Protein AF-A0A8T5MTH3-F1 (afdb_monomer_lite)

pLDDT: mean 77.94, std 9.86, range [44.72, 91.06]

Foldseek 3Di:
DDPPPDPDDPDDDPVRVVLVVVLVVVLLVLLLVLLVVLVVCLVVVQDDPVSSVVVSVVSLVVSLVVVVVVSVVVPSPDDCDPVSSVVSSVSD

Sequence (92 aa):
MSKADFPKIPEKTEEEREKEHIDGIKKTIVSGIFGIIAGITSFYLAGEAQARAGFGFTVLVFAILVQKYIYPSINVTGELKAKDWLYIGFMT

Secondary structure (DSSP, 8-state):
-------------HHHHHHHHHHHHHHHHHHHHHHHHHHHHHHHH--SHHHHHHHHHHHHHHHHHHHHHHGGGGT-SS---HHHHHHHHHH-

Radius of gyration: 18.82 Å; chains: 1; bounding box: 36×46×48 Å

Structure (mmCIF, N/CA/C/O backbone):
data_AF-A0A8T5MTH3-F1
#
_entry.id   AF-A0A8T5MTH3-F1
#
loop_
_atom_site.group_PDB
_atom_site.id
_atom_site.type_symbol
_atom_site.label_atom_id
_atom_site.label_alt_id
_atom_site.label_comp_id
_atom_site.label_asym_id
_atom_site.label_entity_id
_atom_site.label_seq_id
_atom_site.pdbx_PDB_ins_code
_atom_site.Cartn_x
_atom_site.Cartn_y
_atom_site.Cartn_z
_atom_site.occupancy
_atom_site.B_iso_or_equiv
_atom_site.auth_seq_id
_atom_site.auth_comp_id
_atom_site.auth_asym_id
_atom_site.auth_atom_id
_atom_site.pdbx_PDB_model_num
ATOM 1 N N . MET A 1 1 ? -17.805 37.578 28.091 1.00 44.72 1 MET A N 1
ATOM 2 C CA . MET A 1 1 ? -16.864 36.868 27.196 1.00 44.72 1 MET A CA 1
ATOM 3 C C . MET A 1 1 ? -17.227 35.394 27.222 1.00 44.72 1 MET A C 1
ATOM 5 O O . MET A 1 1 ? -17.097 34.767 28.265 1.00 44.72 1 MET A O 1
ATOM 9 N N . SER A 1 2 ? -17.813 34.906 26.126 1.00 55.00 2 SER A N 1
ATOM 10 C CA . SER A 1 2 ? -18.279 33.522 25.983 1.00 55.00 2 SER A CA 1
ATOM 11 C C . SER A 1 2 ? -17.076 32.5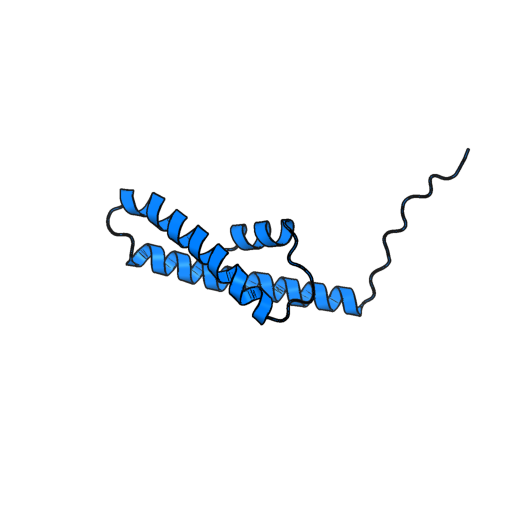86 25.880 1.00 55.00 2 SER A C 1
ATOM 13 O O . SER A 1 2 ? -16.135 32.892 25.145 1.00 55.00 2 SER A O 1
ATOM 15 N N . LYS A 1 3 ? -17.078 31.486 26.638 1.00 57.19 3 LYS A N 1
ATOM 16 C CA . LYS A 1 3 ? -16.061 30.437 26.514 1.00 57.19 3 LYS A CA 1
ATOM 17 C C . LYS A 1 3 ? -16.163 29.875 25.097 1.00 57.19 3 LYS A C 1
ATOM 19 O O . LYS A 1 3 ? -17.241 29.472 24.677 1.00 57.19 3 LYS A O 1
ATOM 24 N N . ALA A 1 4 ? -15.063 29.906 24.352 1.00 65.44 4 ALA A N 1
ATOM 25 C CA . ALA A 1 4 ? -14.978 29.196 23.088 1.00 65.44 4 ALA A CA 1
ATOM 26 C C . ALA A 1 4 ? -15.124 27.700 23.393 1.00 65.44 4 ALA A C 1
ATOM 28 O O . ALA A 1 4 ? -14.215 27.087 23.953 1.00 65.44 4 ALA A O 1
ATOM 29 N N . ASP A 1 5 ? -16.294 27.144 23.086 1.00 66.12 5 ASP A N 1
ATOM 30 C CA . ASP A 1 5 ? -16.534 25.707 23.087 1.00 66.12 5 ASP A CA 1
ATOM 31 C C . ASP A 1 5 ? -15.727 25.106 21.936 1.00 66.12 5 ASP A C 1
ATOM 33 O O . ASP A 1 5 ? -16.185 24.994 20.798 1.00 66.12 5 ASP A O 1
ATOM 37 N N . PHE A 1 6 ? -14.469 24.773 22.223 1.00 67.69 6 PHE A N 1
ATOM 38 C CA . PHE A 1 6 ? -13.675 23.941 21.335 1.00 67.69 6 PHE A CA 1
ATOM 39 C C . PHE A 1 6 ? -14.429 22.622 21.117 1.00 67.69 6 PHE A C 1
ATOM 41 O O . PHE A 1 6 ? -14.919 22.041 22.093 1.00 67.69 6 PHE A O 1
ATOM 48 N N . PRO A 1 7 ? -14.536 22.131 19.869 1.00 66.25 7 PRO A N 1
ATOM 49 C CA . PRO A 1 7 ? -15.187 20.860 19.601 1.00 66.25 7 PRO A CA 1
ATOM 50 C C . PRO A 1 7 ? -14.486 19.774 20.419 1.00 66.25 7 PRO A C 1
ATOM 52 O O . PRO A 1 7 ? -13.296 19.513 20.232 1.00 66.25 7 PRO A O 1
ATOM 55 N N . LYS A 1 8 ? -15.214 19.168 21.365 1.00 65.00 8 LYS A N 1
ATOM 56 C CA . LYS A 1 8 ? -14.723 18.028 22.140 1.00 65.00 8 LYS A CA 1
ATOM 57 C C . LYS A 1 8 ? -14.472 16.894 21.155 1.00 65.00 8 LYS A C 1
ATOM 59 O O . LYS A 1 8 ? -15.416 16.336 20.601 1.00 65.00 8 LYS A O 1
ATOM 64 N N . ILE A 1 9 ? -13.199 16.604 20.898 1.00 67.12 9 ILE A N 1
ATOM 65 C CA . ILE A 1 9 ? -12.801 15.449 20.099 1.00 67.12 9 ILE A CA 1
ATOM 66 C C . ILE A 1 9 ? -13.352 14.228 20.846 1.00 67.12 9 ILE A C 1
ATOM 68 O O . ILE A 1 9 ? -13.058 14.104 22.037 1.00 67.12 9 ILE A O 1
ATOM 72 N N . PRO A 1 10 ? -14.189 13.384 20.217 1.00 67.56 10 PRO A N 1
ATOM 73 C CA . PRO A 1 10 ? -14.750 12.223 20.891 1.00 67.56 10 PRO A CA 1
ATOM 74 C C . PRO A 1 10 ? -13.604 11.378 21.448 1.00 67.56 10 PRO A C 1
ATOM 76 O O . PRO A 1 10 ? -12.660 11.037 20.730 1.00 67.56 10 PRO A O 1
ATOM 79 N N . GLU A 1 11 ? -13.652 11.116 22.751 1.00 72.56 11 GLU A N 1
ATOM 80 C CA . GLU A 1 11 ? -12.639 10.329 23.436 1.00 72.56 11 GLU A CA 1
ATOM 81 C C . GLU A 1 11 ? -12.760 8.880 22.962 1.00 72.56 11 GLU A C 1
ATOM 83 O O . GLU A 1 11 ? -13.730 8.193 23.274 1.00 72.56 11 GLU A O 1
ATOM 88 N N . LYS A 1 12 ? -11.800 8.438 22.144 1.00 73.19 12 LYS A N 1
ATOM 89 C CA . LYS A 1 12 ? -11.767 7.063 21.642 1.00 73.19 12 LYS A CA 1
ATOM 90 C C . LYS A 1 12 ? -11.582 6.083 22.784 1.00 73.19 12 LYS A C 1
ATOM 92 O O . LYS A 1 12 ? -10.657 6.246 23.596 1.00 73.19 12 LYS A O 1
ATOM 97 N N . THR A 1 13 ? -12.400 5.039 22.760 1.00 83.38 13 THR A N 1
ATOM 98 C CA . THR A 1 13 ? -12.291 3.894 23.667 1.00 83.38 13 THR A CA 1
ATOM 99 C C . THR A 1 13 ? -10.975 3.146 23.448 1.00 83.38 13 THR A C 1
ATOM 101 O O . THR A 1 13 ? -10.358 3.232 22.384 1.00 83.38 13 THR A O 1
ATOM 104 N N . GLU A 1 14 ? -10.507 2.432 24.469 1.00 81.69 14 GLU A N 1
ATOM 105 C CA . GLU A 1 14 ? -9.261 1.655 24.402 1.00 81.69 14 GLU A CA 1
ATOM 106 C C . GLU A 1 14 ? -9.313 0.595 23.287 1.00 81.69 14 GLU A C 1
ATOM 108 O O . GLU A 1 14 ? -8.378 0.485 22.495 1.00 81.69 14 GLU A O 1
ATOM 113 N N . GLU A 1 15 ? -10.467 -0.060 23.122 1.00 81.94 15 GLU A N 1
ATOM 114 C CA . GLU A 1 15 ? -10.720 -1.029 22.049 1.00 81.94 15 GLU A CA 1
ATOM 115 C C . GLU A 1 15 ? -10.612 -0.422 20.638 1.00 81.94 15 GLU A C 1
ATOM 117 O O . GLU A 1 15 ? -10.119 -1.069 19.714 1.00 81.94 15 GLU A O 1
ATOM 122 N N . GLU A 1 16 ? -11.064 0.820 20.434 1.00 81.81 16 GLU A N 1
ATOM 123 C CA . GLU A 1 16 ? -10.936 1.499 19.137 1.00 81.81 16 GLU A CA 1
ATOM 124 C C . GLU A 1 16 ? -9.476 1.821 18.810 1.00 81.81 16 GLU A C 1
ATOM 126 O O . GLU A 1 16 ? -9.061 1.691 17.658 1.00 81.81 16 GLU A O 1
ATOM 131 N N . ARG A 1 17 ? -8.678 2.205 19.814 1.00 80.25 17 ARG A N 1
ATOM 132 C CA . ARG A 1 17 ? -7.244 2.480 19.626 1.00 80.25 17 ARG A CA 1
ATOM 133 C C . ARG A 1 17 ? -6.479 1.211 19.269 1.00 80.25 17 ARG A C 1
ATOM 135 O O . ARG A 1 17 ? -5.607 1.250 18.403 1.00 80.25 17 ARG A O 1
ATOM 142 N N . GLU A 1 18 ? -6.814 0.094 19.911 1.00 83.38 18 GLU A N 1
ATOM 143 C CA . GLU A 1 18 ? -6.195 -1.201 19.635 1.00 83.38 18 GLU A CA 1
ATOM 144 C C . GLU A 1 18 ? -6.504 -1.675 18.206 1.00 83.38 18 GLU A C 1
ATOM 146 O O . GLU A 1 18 ? -5.593 -2.042 17.460 1.00 83.38 18 GLU A O 1
ATOM 151 N N . LYS A 1 19 ? -7.767 -1.565 17.771 1.00 83.25 19 LYS A N 1
ATOM 152 C CA . LYS A 1 19 ? -8.176 -1.890 16.394 1.00 83.25 19 LYS A CA 1
ATOM 153 C C . LYS A 1 19 ? -7.453 -1.033 15.359 1.00 83.25 19 LYS A C 1
ATOM 155 O O . LYS A 1 19 ? -6.954 -1.569 14.372 1.00 83.25 19 LYS A O 1
ATOM 160 N N . GLU A 1 20 ? -7.335 0.274 15.593 1.00 82.19 20 GLU A N 1
ATOM 161 C CA . GLU A 1 20 ? -6.601 1.171 14.693 1.00 82.19 20 GLU A CA 1
ATOM 162 C C . GLU A 1 20 ? -5.110 0.835 14.609 1.00 82.19 20 GLU A C 1
ATOM 164 O O . GLU A 1 20 ? -4.524 0.913 13.528 1.00 82.19 20 GLU A O 1
ATOM 169 N N . HIS A 1 21 ? -4.498 0.432 15.725 1.00 84.44 21 HIS A N 1
ATOM 170 C CA . HIS A 1 21 ? -3.101 0.013 15.745 1.00 84.44 21 HIS A CA 1
ATOM 171 C C . HIS A 1 21 ? -2.888 -1.264 14.923 1.00 84.44 21 HIS A C 1
ATOM 173 O O . HIS A 1 21 ? -2.001 -1.318 14.068 1.00 84.44 21 HIS A O 1
ATOM 179 N N . ILE A 1 22 ? -3.748 -2.267 15.122 1.00 86.31 22 ILE A N 1
ATOM 180 C CA . ILE A 1 22 ? -3.723 -3.527 14.370 1.00 86.31 22 ILE A CA 1
ATOM 181 C C . ILE A 1 22 ? -3.951 -3.271 12.874 1.00 86.31 22 ILE A C 1
ATOM 183 O O . ILE A 1 22 ? -3.235 -3.821 12.034 1.00 86.31 22 ILE A O 1
ATOM 187 N N . ASP A 1 23 ? -4.913 -2.417 12.524 1.00 85.69 23 ASP A N 1
ATOM 188 C CA . ASP A 1 23 ? -5.189 -2.055 11.133 1.00 85.69 23 ASP A CA 1
ATOM 189 C C . ASP A 1 23 ? -4.019 -1.294 10.495 1.00 85.69 23 ASP A C 1
ATOM 191 O O . ASP A 1 23 ? -3.710 -1.522 9.324 1.00 85.69 23 ASP A O 1
ATOM 195 N N . GLY A 1 24 ? -3.317 -0.450 11.256 1.00 82.44 24 GLY A N 1
ATOM 196 C CA . GLY A 1 24 ? -2.073 0.188 10.823 1.00 82.44 24 GLY A CA 1
ATOM 197 C C . GLY A 1 24 ? -0.991 -0.834 10.470 1.00 82.44 24 GLY A C 1
ATOM 198 O O . GLY A 1 24 ? -0.452 -0.798 9.365 1.00 82.44 24 GLY A O 1
ATOM 199 N N . ILE A 1 25 ? -0.737 -1.800 11.358 1.00 87.31 25 ILE A N 1
ATOM 200 C CA . ILE A 1 25 ? 0.248 -2.871 11.132 1.00 87.31 25 ILE A CA 1
ATOM 201 C C . ILE A 1 25 ? -0.108 -3.687 9.884 1.00 87.31 25 ILE A C 1
ATOM 203 O O . ILE A 1 25 ? 0.746 -3.919 9.026 1.00 87.31 25 ILE A O 1
ATOM 207 N N . LYS A 1 26 ? -1.376 -4.091 9.742 1.00 84.88 26 LYS A N 1
ATOM 208 C CA . LYS A 1 26 ? -1.849 -4.830 8.561 1.00 84.88 26 LYS A CA 1
ATOM 209 C C . LYS A 1 26 ? -1.630 -4.032 7.278 1.00 84.88 26 LYS A C 1
ATOM 211 O O . LYS A 1 26 ? -1.149 -4.595 6.296 1.00 84.88 26 LYS A O 1
ATOM 216 N N . LYS A 1 27 ? -1.947 -2.730 7.282 1.00 83.06 27 LYS A N 1
ATOM 217 C CA . LYS A 1 27 ? -1.728 -1.843 6.129 1.00 83.06 27 LYS A CA 1
ATOM 218 C C . LYS A 1 27 ? -0.266 -1.840 5.709 1.00 83.06 27 LYS A C 1
ATOM 220 O O . LYS A 1 27 ? -0.009 -2.081 4.535 1.00 83.06 27 LYS A O 1
ATOM 225 N N . THR A 1 28 ? 0.653 -1.655 6.655 1.00 88.00 28 THR A N 1
ATOM 226 C CA . THR A 1 28 ? 2.103 -1.637 6.419 1.00 88.00 28 THR A CA 1
ATOM 227 C C . THR A 1 28 ? 2.646 -2.962 5.890 1.00 88.00 28 THR A C 1
ATOM 229 O O . THR A 1 28 ? 3.440 -2.965 4.954 1.00 88.00 28 THR A O 1
ATOM 232 N N . ILE A 1 29 ? 2.238 -4.093 6.476 1.00 88.25 29 ILE A N 1
ATOM 233 C CA . ILE A 1 29 ? 2.713 -5.415 6.042 1.00 88.25 29 ILE A CA 1
ATOM 234 C C . ILE A 1 29 ? 2.257 -5.691 4.608 1.00 88.25 29 ILE A C 1
ATOM 236 O O . ILE A 1 29 ? 3.052 -6.122 3.775 1.00 88.25 29 ILE A O 1
ATOM 240 N N . VAL A 1 30 ? 0.986 -5.421 4.309 1.00 86.31 30 VAL A N 1
ATOM 241 C CA . VAL A 1 30 ? 0.409 -5.679 2.986 1.00 86.31 30 VAL A CA 1
ATOM 242 C C . VAL A 1 30 ? 1.053 -4.780 1.936 1.00 86.31 30 VAL A C 1
ATOM 244 O O . VAL A 1 30 ? 1.518 -5.296 0.922 1.00 86.31 30 VAL A O 1
ATOM 247 N N . SER A 1 31 ? 1.154 -3.471 2.184 1.00 87.06 31 SER A N 1
ATOM 248 C CA . SER A 1 31 ? 1.777 -2.548 1.230 1.00 87.06 31 SER A CA 1
ATOM 249 C C . SER A 1 31 ? 3.251 -2.879 1.003 1.00 87.06 31 SER A C 1
ATOM 251 O O . SER A 1 31 ? 3.683 -2.957 -0.143 1.00 87.06 31 SER A O 1
ATOM 253 N N . GLY A 1 32 ? 3.999 -3.194 2.065 1.00 88.00 32 GLY A N 1
ATOM 254 C CA . GLY A 1 32 ? 5.406 -3.582 1.964 1.00 88.00 32 GLY A CA 1
ATOM 255 C C . GLY A 1 32 ? 5.626 -4.865 1.154 1.00 88.00 32 GLY A C 1
ATOM 256 O O . GLY A 1 32 ? 6.524 -4.913 0.315 1.00 88.00 32 GLY A O 1
ATOM 257 N N . ILE A 1 33 ? 4.786 -5.893 1.336 1.00 90.06 33 ILE A N 1
ATOM 258 C CA . ILE A 1 33 ? 4.848 -7.121 0.520 1.00 90.06 33 ILE A CA 1
ATOM 259 C C . ILE A 1 33 ? 4.609 -6.791 -0.956 1.00 90.06 33 ILE A C 1
ATOM 261 O O . ILE A 1 33 ? 5.350 -7.258 -1.821 1.00 90.06 33 ILE A O 1
ATOM 265 N N . PHE A 1 34 ? 3.604 -5.966 -1.251 1.00 88.44 34 PHE A N 1
ATOM 266 C CA . PHE A 1 34 ? 3.317 -5.551 -2.620 1.00 88.44 34 PHE A CA 1
ATOM 267 C C . PHE A 1 34 ? 4.430 -4.705 -3.233 1.00 88.44 34 PHE A C 1
ATOM 269 O O . PHE A 1 34 ? 4.728 -4.906 -4.407 1.00 88.44 34 PHE A O 1
ATOM 276 N N . GLY A 1 35 ? 5.073 -3.826 -2.464 1.00 87.81 35 GLY A N 1
ATOM 277 C CA . GLY A 1 35 ? 6.215 -3.039 -2.929 1.00 87.81 35 GLY A CA 1
ATOM 278 C C . GLY A 1 35 ? 7.422 -3.911 -3.265 1.00 87.81 35 GLY A C 1
ATOM 279 O O . GLY A 1 35 ? 8.027 -3.769 -4.327 1.00 87.81 35 GLY A O 1
ATOM 280 N N . ILE A 1 36 ? 7.716 -4.915 -2.430 1.00 91.06 36 ILE A N 1
ATOM 281 C CA . ILE A 1 36 ? 8.763 -5.909 -2.714 1.00 91.06 36 ILE A CA 1
ATOM 282 C C . ILE A 1 36 ? 8.434 -6.682 -3.997 1.00 91.06 36 ILE A C 1
ATOM 284 O O . ILE A 1 36 ? 9.287 -6.811 -4.877 1.00 91.06 36 ILE A O 1
ATOM 288 N N . ILE A 1 37 ? 7.195 -7.166 -4.138 1.00 90.44 37 ILE A N 1
ATOM 289 C CA . ILE A 1 37 ? 6.750 -7.876 -5.345 1.00 90.44 37 ILE A CA 1
ATOM 290 C C . ILE A 1 37 ? 6.847 -6.963 -6.570 1.00 90.44 37 ILE A C 1
ATOM 292 O O . ILE A 1 37 ? 7.348 -7.401 -7.603 1.00 90.44 37 ILE A O 1
ATOM 296 N N . ALA A 1 38 ? 6.418 -5.705 -6.468 1.00 86.88 38 ALA A N 1
ATOM 297 C CA . ALA A 1 38 ? 6.489 -4.721 -7.542 1.00 86.88 38 ALA A CA 1
ATOM 298 C C . ALA A 1 38 ? 7.940 -4.445 -7.958 1.00 86.88 38 ALA A C 1
ATOM 300 O O . ALA A 1 38 ? 8.247 -4.458 -9.149 1.00 86.88 38 ALA A O 1
ATOM 301 N N . GLY A 1 39 ? 8.848 -4.280 -6.993 1.00 84.06 39 GLY A N 1
ATOM 302 C CA . GLY A 1 39 ? 10.277 -4.089 -7.237 1.00 84.06 39 GLY A CA 1
ATOM 303 C C . GLY A 1 39 ? 10.921 -5.288 -7.933 1.00 84.06 39 GLY A C 1
ATOM 304 O O . GLY A 1 39 ? 11.602 -5.117 -8.944 1.00 84.06 39 GLY A O 1
ATOM 305 N N . ILE A 1 40 ? 10.650 -6.507 -7.454 1.00 87.50 40 ILE A N 1
ATOM 306 C CA . ILE A 1 40 ? 11.131 -7.754 -8.072 1.00 87.50 40 ILE A CA 1
ATOM 307 C C . ILE A 1 40 ? 10.573 -7.892 -9.492 1.00 87.50 40 ILE A C 1
ATOM 309 O O . ILE A 1 40 ? 11.322 -8.110 -10.442 1.00 87.50 40 ILE A O 1
ATOM 313 N N . THR A 1 41 ? 9.261 -7.723 -9.649 1.00 84.31 41 THR A N 1
ATOM 314 C CA . THR A 1 41 ? 8.559 -7.817 -10.937 1.00 84.31 41 THR A CA 1
ATOM 315 C C . THR A 1 41 ? 9.142 -6.817 -11.929 1.00 84.31 41 THR A C 1
ATOM 317 O O . THR A 1 41 ? 9.510 -7.192 -13.038 1.00 84.31 41 THR A O 1
ATOM 320 N N . SER A 1 42 ? 9.315 -5.563 -11.512 1.00 82.94 42 SER A N 1
ATOM 321 C CA . SER A 1 42 ? 9.952 -4.526 -12.319 1.00 82.94 42 SER A CA 1
ATOM 322 C C . SER A 1 42 ? 11.374 -4.923 -12.718 1.00 82.94 42 SER A C 1
ATOM 324 O O . SER A 1 42 ? 11.712 -4.847 -13.892 1.00 82.94 42 SER A O 1
ATOM 326 N N . PHE A 1 43 ? 12.192 -5.429 -11.792 1.00 83.31 43 PHE A N 1
ATOM 327 C CA . PHE A 1 43 ? 13.574 -5.816 -12.083 1.00 83.31 43 PHE A CA 1
ATOM 328 C C . PHE A 1 43 ? 13.689 -6.925 -13.141 1.00 83.31 43 PHE A C 1
ATOM 330 O O . PHE A 1 43 ? 14.551 -6.845 -14.017 1.00 83.31 43 PHE A 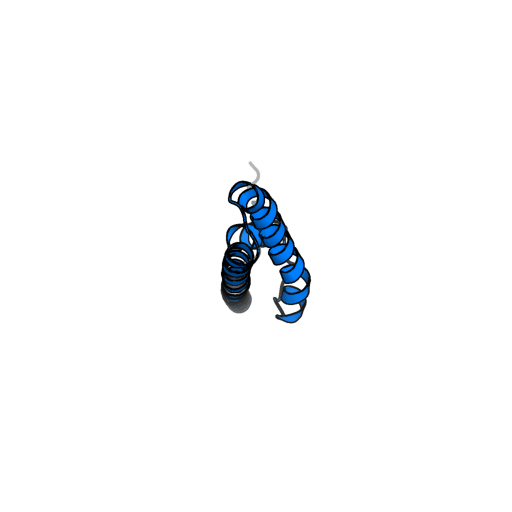O 1
ATOM 337 N N . TYR A 1 44 ? 12.824 -7.941 -13.074 1.00 82.06 44 TYR A N 1
ATOM 338 C CA . TYR A 1 44 ? 12.867 -9.081 -13.995 1.00 82.06 44 TYR A CA 1
ATOM 339 C C . TYR A 1 44 ? 12.168 -8.822 -15.334 1.00 82.06 44 TYR A C 1
ATOM 341 O O . TYR A 1 44 ? 12.612 -9.345 -16.354 1.00 82.06 44 TYR A O 1
ATOM 349 N N . LEU A 1 45 ? 11.085 -8.038 -15.356 1.00 76.00 45 LEU A N 1
ATOM 350 C CA . LEU A 1 45 ? 10.317 -7.767 -16.580 1.00 76.00 45 LEU A CA 1
ATOM 351 C C . LEU A 1 45 ? 10.814 -6.541 -17.346 1.00 76.00 45 LEU A C 1
ATOM 353 O O . LEU A 1 45 ? 10.631 -6.460 -18.561 1.00 76.00 45 LEU A O 1
ATOM 357 N N . ALA A 1 46 ? 11.448 -5.583 -16.671 1.00 68.75 46 ALA A N 1
ATOM 358 C CA . ALA A 1 46 ? 11.965 -4.403 -17.333 1.00 68.75 46 ALA A CA 1
ATOM 359 C C . ALA A 1 46 ? 13.366 -4.671 -17.901 1.00 68.75 46 ALA A C 1
ATOM 361 O O . ALA A 1 46 ? 14.365 -4.691 -17.178 1.00 68.75 46 ALA A O 1
ATOM 362 N N . GLY A 1 47 ? 13.418 -4.861 -19.221 1.00 69.38 47 GLY A N 1
ATOM 363 C CA . GLY A 1 47 ? 14.643 -5.004 -20.011 1.00 69.38 47 GLY A CA 1
ATOM 364 C C . GLY A 1 47 ? 15.544 -3.761 -19.967 1.00 69.38 47 GLY A C 1
ATOM 365 O O . GLY A 1 47 ? 16.180 -3.482 -18.952 1.00 69.38 47 GLY A O 1
ATOM 366 N N . GLU A 1 48 ? 15.653 -3.020 -21.075 1.00 65.31 48 GLU A N 1
ATOM 367 C CA . GLU A 1 48 ? 16.559 -1.865 -21.166 1.00 65.31 48 GLU A CA 1
ATOM 368 C C . GLU A 1 48 ? 16.270 -0.756 -20.135 1.00 65.31 48 GLU A C 1
ATOM 370 O O . GLU A 1 48 ? 15.128 -0.502 -19.739 1.00 65.31 48 GLU A O 1
ATOM 375 N N . ALA A 1 49 ? 17.327 -0.041 -19.734 1.00 60.56 49 ALA A N 1
ATOM 376 C CA . ALA A 1 49 ? 17.300 0.970 -18.675 1.00 60.56 49 ALA A CA 1
ATOM 377 C C . ALA A 1 49 ? 16.315 2.131 -18.916 1.00 60.56 49 ALA A C 1
ATOM 379 O O . ALA A 1 49 ? 15.784 2.688 -17.959 1.00 60.56 49 ALA A O 1
ATOM 380 N N . GLN A 1 50 ? 16.021 2.470 -20.174 1.00 58.25 50 GLN A N 1
ATOM 381 C CA . GLN A 1 50 ? 15.057 3.522 -20.511 1.00 58.25 50 GLN A CA 1
ATOM 382 C C . GLN A 1 50 ? 13.601 3.040 -20.397 1.00 58.25 50 GLN A C 1
ATOM 384 O O . GLN A 1 50 ? 12.734 3.792 -19.952 1.00 58.25 50 GLN A O 1
ATOM 389 N N . ALA A 1 51 ? 13.335 1.767 -20.711 1.00 62.81 51 ALA A N 1
ATOM 390 C CA . ALA A 1 51 ? 12.032 1.146 -20.477 1.00 62.81 51 ALA A CA 1
ATOM 391 C C . ALA A 1 51 ? 11.773 0.934 -18.974 1.00 62.81 51 ALA A C 1
ATOM 393 O O . ALA A 1 51 ? 10.633 1.051 -18.532 1.00 62.81 51 ALA A O 1
ATOM 394 N N . ARG A 1 52 ? 12.825 0.711 -18.169 1.00 63.72 52 ARG A N 1
ATOM 395 C CA . ARG A 1 52 ? 12.742 0.534 -16.704 1.00 63.72 52 ARG A CA 1
ATOM 396 C C . ARG A 1 52 ? 12.061 1.677 -15.963 1.00 63.72 52 ARG A C 1
ATOM 398 O O . ARG A 1 52 ? 11.284 1.401 -15.055 1.00 63.72 52 ARG A O 1
ATOM 405 N N . ALA A 1 53 ? 12.309 2.930 -16.342 1.00 66.44 53 ALA A N 1
ATOM 406 C CA . ALA A 1 53 ? 11.729 4.071 -15.632 1.00 66.44 53 ALA A CA 1
ATOM 407 C C . ALA A 1 53 ? 10.200 4.154 -15.815 1.00 66.44 53 ALA A C 1
ATOM 409 O O . ALA A 1 53 ? 9.464 4.270 -14.836 1.00 66.44 53 ALA A O 1
ATOM 410 N N . GLY A 1 54 ? 9.709 4.031 -17.053 1.00 76.44 54 GLY A N 1
ATOM 411 C CA . GLY A 1 54 ? 8.268 4.055 -17.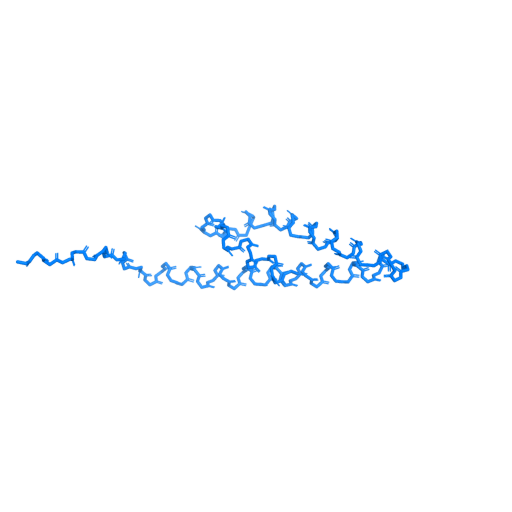337 1.00 76.44 54 GLY A CA 1
ATOM 412 C C . GLY A 1 54 ? 7.554 2.766 -16.922 1.00 76.44 54 GLY A C 1
ATOM 413 O O . GLY A 1 54 ? 6.447 2.800 -16.378 1.00 76.44 54 GLY A O 1
ATOM 414 N N . PHE A 1 55 ? 8.203 1.618 -17.124 1.00 79.94 55 PHE A N 1
ATOM 415 C CA . PHE A 1 55 ? 7.641 0.317 -16.774 1.00 79.94 55 PHE A CA 1
ATOM 416 C C . PHE A 1 55 ? 7.568 0.121 -15.257 1.00 79.94 55 PHE A C 1
ATOM 418 O O . PHE A 1 55 ? 6.539 -0.316 -14.755 1.00 79.94 55 PHE A O 1
ATOM 425 N N . GLY A 1 56 ? 8.597 0.530 -14.509 1.00 80.44 56 GLY A N 1
ATOM 426 C CA . GLY A 1 56 ? 8.597 0.457 -13.048 1.00 80.44 56 GLY A CA 1
ATOM 427 C C . GLY A 1 56 ? 7.489 1.297 -12.417 1.00 80.44 56 GLY A C 1
ATOM 428 O O . GLY A 1 56 ? 6.775 0.803 -11.548 1.00 80.44 56 GLY A O 1
ATOM 429 N N . PHE A 1 57 ? 7.266 2.521 -12.910 1.00 84.06 57 PHE A N 1
ATOM 430 C CA . PHE A 1 57 ? 6.137 3.344 -12.466 1.00 84.06 57 PHE A CA 1
ATOM 431 C C . PHE A 1 57 ? 4.783 2.687 -12.778 1.00 84.06 57 PHE A C 1
ATOM 433 O O . PHE A 1 57 ? 3.876 2.701 -11.949 1.00 84.06 57 PHE A O 1
ATOM 440 N N . THR A 1 58 ? 4.655 2.049 -13.944 1.00 85.75 58 THR A N 1
ATOM 441 C CA . THR A 1 58 ? 3.435 1.316 -14.316 1.00 85.75 58 THR A CA 1
ATOM 442 C C . THR A 1 58 ? 3.184 0.130 -13.382 1.00 85.75 58 THR A C 1
ATOM 444 O O . THR A 1 58 ? 2.065 -0.045 -12.905 1.00 85.75 58 THR A O 1
ATOM 447 N N . VAL A 1 59 ? 4.222 -0.655 -13.074 1.00 85.88 59 VAL A N 1
ATOM 448 C CA . VAL A 1 59 ? 4.145 -1.790 -12.139 1.00 85.88 59 VAL A CA 1
ATOM 449 C C . VAL A 1 59 ? 3.794 -1.317 -10.728 1.00 85.88 59 VAL A C 1
ATOM 451 O O . VAL A 1 59 ? 2.962 -1.940 -10.073 1.00 85.88 59 VAL A O 1
ATOM 454 N N . LEU A 1 60 ? 4.360 -0.193 -10.286 1.00 86.81 60 LEU A N 1
ATOM 455 C CA . LEU A 1 60 ? 4.053 0.422 -8.996 1.00 86.81 60 LEU A CA 1
ATOM 456 C C . LEU A 1 60 ? 2.577 0.835 -8.902 1.00 86.81 60 LEU A C 1
ATOM 458 O O . LEU A 1 60 ? 1.867 0.412 -7.990 1.00 86.81 60 LEU A O 1
ATOM 462 N N . VAL A 1 61 ? 2.086 1.614 -9.873 1.00 88.50 61 VAL A N 1
ATOM 463 C CA . VAL A 1 61 ? 0.676 2.035 -9.920 1.00 88.50 61 VAL A CA 1
ATOM 464 C C . VAL A 1 61 ? -0.243 0.816 -9.985 1.00 88.50 61 VAL A C 1
ATOM 466 O O . VAL A 1 61 ? -1.250 0.763 -9.281 1.00 88.50 61 VAL A O 1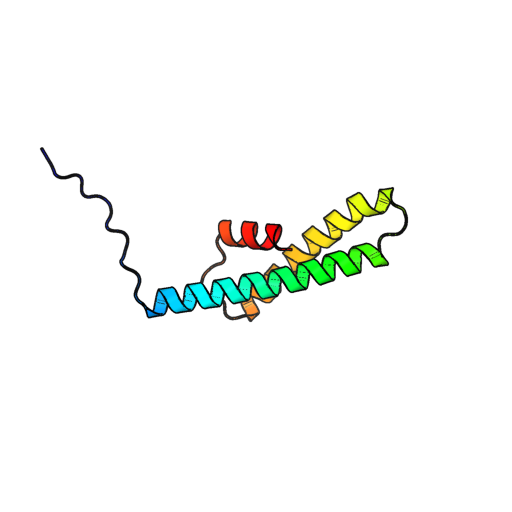
ATOM 469 N N . PHE A 1 62 ? 0.117 -0.194 -10.777 1.00 87.88 62 PHE A N 1
ATOM 470 C CA . PHE A 1 62 ? -0.645 -1.433 -10.867 1.00 87.88 62 PHE A CA 1
ATOM 471 C C . PHE A 1 62 ? -0.696 -2.177 -9.525 1.00 87.88 62 PHE A C 1
ATOM 473 O O . PHE A 1 62 ? -1.775 -2.593 -9.104 1.00 87.88 62 PHE A O 1
ATOM 480 N N . ALA A 1 63 ? 0.425 -2.287 -8.809 1.00 86.81 63 ALA A N 1
ATOM 481 C CA . ALA A 1 63 ? 0.478 -2.908 -7.488 1.00 86.81 63 ALA A CA 1
ATOM 482 C C . ALA A 1 63 ? -0.419 -2.180 -6.472 1.00 86.81 63 ALA A C 1
ATOM 484 O O . ALA A 1 63 ? -1.151 -2.832 -5.727 1.00 86.81 63 ALA A O 1
ATOM 485 N N . ILE A 1 64 ? -0.442 -0.842 -6.488 1.00 86.44 64 ILE A N 1
ATOM 486 C CA . ILE A 1 64 ? -1.337 -0.031 -5.642 1.00 86.44 64 ILE A CA 1
ATOM 487 C C . ILE A 1 64 ? -2.814 -0.282 -5.999 1.00 86.44 64 ILE A C 1
ATOM 489 O O . ILE A 1 64 ? -3.666 -0.393 -5.115 1.00 86.44 64 ILE A O 1
ATOM 493 N N . LEU A 1 65 ? -3.142 -0.416 -7.289 1.00 86.62 65 LEU A N 1
ATOM 494 C CA . LEU A 1 65 ? -4.507 -0.717 -7.732 1.00 86.62 65 LEU A CA 1
ATOM 495 C C . LEU A 1 65 ? -4.955 -2.127 -7.332 1.00 86.62 65 LEU A C 1
ATOM 497 O O . LEU A 1 65 ? -6.104 -2.303 -6.932 1.00 86.62 65 LEU A O 1
ATOM 501 N N . VAL A 1 66 ? -4.068 -3.122 -7.392 1.00 86.19 66 VAL A N 1
ATOM 502 C CA . VAL A 1 66 ? -4.364 -4.492 -6.940 1.00 86.19 66 VAL A CA 1
ATOM 503 C C . VAL A 1 66 ? -4.664 -4.517 -5.442 1.00 86.19 66 VAL A C 1
ATOM 505 O O . VAL A 1 66 ? -5.628 -5.155 -5.015 1.00 86.19 66 VAL A O 1
ATOM 508 N N . GLN A 1 67 ? -3.918 -3.752 -4.642 1.00 80.19 67 GLN A N 1
ATOM 509 C CA . GLN A 1 67 ? -4.165 -3.638 -3.205 1.00 80.19 67 GLN A CA 1
ATOM 510 C C . GLN A 1 67 ? -5.579 -3.133 -2.874 1.00 80.19 67 GLN A C 1
ATOM 512 O O . GLN A 1 67 ? -6.142 -3.523 -1.850 1.00 80.19 67 GLN A O 1
ATOM 517 N N . LYS A 1 68 ? -6.221 -2.365 -3.768 1.00 81.19 68 LYS A N 1
ATOM 518 C CA . LYS A 1 68 ? -7.627 -1.943 -3.625 1.00 81.19 68 LYS A CA 1
ATOM 519 C C . LYS A 1 68 ? -8.629 -3.079 -3.555 1.00 81.19 68 LYS A C 1
ATOM 521 O O . LYS A 1 68 ? -9.663 -2.913 -2.918 1.00 81.19 68 LYS A O 1
ATOM 526 N N . TYR A 1 69 ? -8.324 -4.216 -4.161 1.00 82.00 69 TYR A N 1
ATOM 527 C CA . TYR A 1 69 ? -9.172 -5.404 -4.097 1.00 82.00 69 TYR A CA 1
ATOM 528 C C . TYR A 1 69 ? -8.837 -6.293 -2.893 1.00 82.00 69 TYR A C 1
ATOM 530 O O . TYR A 1 69 ? -9.686 -7.043 -2.414 1.00 82.00 69 TYR A O 1
ATOM 538 N N . ILE A 1 70 ? -7.621 -6.172 -2.359 1.00 78.75 70 ILE A N 1
ATOM 539 C CA . ILE A 1 70 ? -7.124 -7.015 -1.269 1.00 78.75 70 ILE A CA 1
ATOM 540 C C . ILE A 1 70 ? -7.488 -6.434 0.096 1.00 78.75 70 ILE A C 1
ATOM 542 O O . ILE A 1 70 ? -7.930 -7.178 0.966 1.00 78.75 70 ILE A O 1
ATOM 546 N N . TYR A 1 71 ? -7.395 -5.115 0.289 1.00 74.75 71 TYR A N 1
ATOM 547 C CA . TYR A 1 71 ? -7.752 -4.487 1.565 1.00 74.75 71 TYR A CA 1
ATOM 548 C C . TYR A 1 71 ? -9.200 -4.728 2.030 1.00 74.75 71 TYR A C 1
ATOM 550 O O . TYR A 1 71 ? -9.374 -5.001 3.219 1.00 74.75 71 TYR A O 1
ATOM 558 N N . PRO A 1 72 ? -10.223 -4.731 1.149 1.00 74.44 72 PRO A N 1
ATOM 559 C CA . PRO A 1 72 ? -11.575 -5.155 1.518 1.00 74.44 72 PRO A CA 1
ATOM 560 C C . PRO A 1 72 ? -11.643 -6.595 2.053 1.00 74.44 72 PRO A C 1
ATOM 562 O O . PRO A 1 72 ? -12.501 -6.902 2.871 1.00 74.44 72 PRO A O 1
ATOM 565 N N . SER A 1 73 ? -10.718 -7.468 1.638 1.00 69.06 73 SER A N 1
ATOM 566 C CA . SER A 1 73 ? -10.662 -8.874 2.063 1.00 69.06 73 SER A CA 1
ATOM 567 C C . SER A 1 73 ? -9.943 -9.079 3.406 1.00 69.06 73 SER A C 1
ATOM 569 O O . SER A 1 73 ? -10.091 -10.130 4.021 1.00 69.06 73 SER A O 1
ATOM 571 N N . ILE A 1 74 ? -9.176 -8.092 3.892 1.00 70.00 74 ILE A N 1
ATOM 572 C CA . ILE A 1 74 ? -8.383 -8.191 5.137 1.00 70.00 74 ILE A CA 1
ATOM 573 C C . ILE A 1 74 ? -9.181 -7.715 6.374 1.00 70.00 74 ILE A C 1
ATOM 575 O O . ILE A 1 74 ? -8.662 -7.661 7.492 1.00 70.00 74 ILE A O 1
ATOM 579 N N . ASN A 1 75 ? -10.474 -7.416 6.197 1.00 64.81 75 ASN A N 1
ATOM 580 C CA . ASN A 1 75 ? -11.384 -7.005 7.269 1.00 64.81 75 ASN A CA 1
ATOM 581 C C . ASN A 1 75 ? -10.843 -5.798 8.065 1.00 64.81 75 ASN A C 1
ATOM 583 O O . ASN A 1 75 ? -10.917 -5.760 9.294 1.00 64.81 75 ASN A O 1
ATOM 587 N N . VAL A 1 76 ? -10.240 -4.838 7.353 1.00 68.44 76 VAL A N 1
ATOM 588 C CA . VAL A 1 76 ? -9.797 -3.556 7.917 1.00 68.44 76 VAL A CA 1
ATOM 589 C C . VAL A 1 76 ? -11.058 -2.787 8.303 1.00 68.44 76 VAL A C 1
ATOM 591 O O . VAL A 1 76 ? -11.918 -2.532 7.464 1.00 68.44 76 VAL A O 1
ATOM 594 N N . THR A 1 77 ? -11.201 -2.483 9.588 1.00 56.28 77 THR A N 1
ATOM 595 C CA . THR A 1 77 ? -12.474 -2.098 10.224 1.00 56.28 77 THR A CA 1
ATOM 596 C C . THR A 1 77 ? -12.950 -0.676 9.907 1.00 56.28 77 THR A C 1
ATOM 598 O O . THR A 1 77 ? -14.004 -0.260 10.381 1.00 56.28 77 THR A O 1
ATOM 601 N N . GLY A 1 78 ? -12.220 0.064 9.070 1.00 62.41 78 GLY A N 1
ATOM 602 C CA . GLY A 1 78 ? -12.563 1.424 8.664 1.00 62.41 78 GL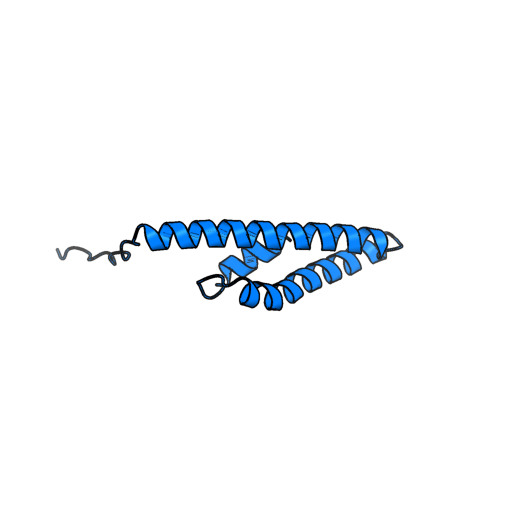Y A CA 1
ATOM 603 C C . GLY A 1 78 ? -12.488 1.629 7.156 1.00 62.41 78 GLY A C 1
ATOM 604 O O . GLY A 1 78 ? -11.640 1.048 6.477 1.00 62.41 78 GLY A O 1
ATOM 605 N N . GLU A 1 79 ? -13.350 2.509 6.637 1.00 65.81 79 GLU A N 1
ATOM 606 C CA . GLU A 1 79 ? -13.222 3.024 5.274 1.00 65.81 79 GLU A CA 1
ATOM 607 C C . GLU A 1 79 ? -11.807 3.579 5.070 1.00 65.81 79 GLU A C 1
ATOM 609 O O . GLU A 1 79 ? -11.358 4.453 5.818 1.00 65.81 79 GLU A O 1
ATOM 614 N N . LEU A 1 80 ? -11.097 3.066 4.061 1.00 72.25 80 LEU A N 1
ATOM 615 C CA . LEU A 1 80 ? -9.781 3.575 3.683 1.00 72.25 80 LEU A CA 1
ATOM 616 C C . LEU A 1 80 ? -9.919 5.036 3.252 1.00 72.25 80 LEU A C 1
ATOM 618 O O . LEU A 1 80 ? -10.414 5.336 2.162 1.00 72.25 80 LEU A O 1
ATOM 622 N N . LYS A 1 81 ? -9.464 5.955 4.104 1.00 77.38 81 LYS A N 1
ATOM 623 C CA . LYS A 1 81 ? -9.491 7.389 3.813 1.00 77.38 81 LYS A CA 1
ATOM 624 C C . LYS A 1 81 ? -8.424 7.712 2.773 1.00 77.38 81 LYS A C 1
ATOM 626 O O . LYS A 1 81 ? -7.439 6.996 2.622 1.00 77.38 81 LYS A O 1
ATOM 631 N N . ALA A 1 82 ? -8.546 8.858 2.106 1.00 78.25 82 ALA A N 1
ATOM 632 C CA . ALA A 1 82 ? -7.532 9.326 1.152 1.00 78.25 82 ALA A CA 1
ATOM 633 C C . ALA A 1 82 ? -6.102 9.366 1.745 1.00 78.25 82 ALA A C 1
ATOM 635 O O . ALA A 1 82 ? -5.127 9.122 1.041 1.00 78.25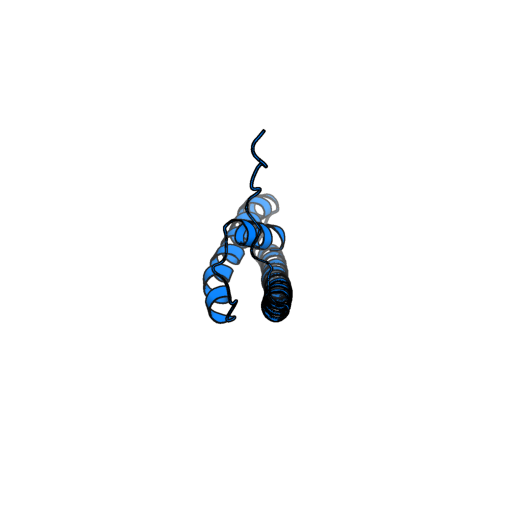 82 ALA A O 1
ATOM 636 N N . LYS A 1 83 ? -5.973 9.617 3.056 1.00 77.19 83 LYS A N 1
ATOM 637 C CA . LYS A 1 83 ? -4.689 9.567 3.775 1.00 77.19 83 LYS A CA 1
ATOM 638 C C . LYS A 1 83 ? -4.099 8.154 3.848 1.00 77.19 83 LYS A C 1
ATOM 640 O O . LYS A 1 83 ? -2.888 8.009 3.730 1.00 77.19 83 LYS A O 1
ATOM 645 N N . ASP A 1 84 ? -4.940 7.131 4.002 1.00 80.56 84 ASP A N 1
ATOM 646 C CA . ASP A 1 84 ? -4.507 5.731 4.000 1.00 80.56 84 ASP A CA 1
ATOM 647 C C . ASP A 1 84 ? -4.006 5.321 2.614 1.00 80.56 84 ASP A C 1
ATOM 649 O O . ASP A 1 84 ? -2.990 4.647 2.500 1.00 80.56 84 ASP A O 1
ATOM 653 N N . TRP A 1 85 ? -4.669 5.790 1.555 1.00 81.69 85 TRP A N 1
ATOM 654 C CA . TRP A 1 85 ? -4.237 5.573 0.172 1.00 81.69 85 TRP A CA 1
ATOM 655 C C . TRP A 1 85 ? -2.876 6.190 -0.131 1.00 81.69 85 TRP A C 1
ATOM 657 O O . TRP A 1 85 ? -2.058 5.576 -0.812 1.00 81.69 85 TRP A O 1
ATOM 667 N N . LEU A 1 86 ? -2.619 7.382 0.406 1.00 84.69 86 LEU A N 1
ATOM 668 C CA . LEU A 1 86 ? -1.316 8.025 0.286 1.00 84.69 86 LEU A CA 1
ATOM 669 C C . LEU A 1 86 ? -0.240 7.244 1.052 1.00 84.69 86 LEU A C 1
ATOM 671 O O . LEU A 1 86 ? 0.853 7.057 0.530 1.00 84.69 86 LEU A O 1
ATOM 675 N N . TYR A 1 87 ? -0.561 6.733 2.245 1.00 83.38 87 TYR A N 1
ATOM 676 C CA . TYR A 1 87 ? 0.345 5.869 3.005 1.00 83.38 87 TYR A CA 1
ATOM 677 C C . TYR A 1 87 ? 0.666 4.572 2.253 1.00 83.38 87 TYR A C 1
ATOM 679 O O . TYR A 1 87 ? 1.827 4.200 2.124 1.00 83.38 87 TYR A O 1
ATOM 687 N N . ILE A 1 88 ? -0.354 3.914 1.702 1.00 84.31 88 ILE A N 1
ATOM 688 C CA . ILE A 1 88 ? -0.204 2.705 0.891 1.00 84.31 88 ILE A CA 1
ATOM 689 C C . ILE A 1 88 ? 0.703 2.969 -0.313 1.00 84.31 88 ILE A C 1
ATOM 691 O O . ILE A 1 88 ? 1.654 2.224 -0.528 1.00 84.31 88 ILE A O 1
ATOM 695 N N . GLY A 1 89 ? 0.443 4.043 -1.063 1.00 82.38 89 GLY A N 1
ATOM 696 C CA . GLY A 1 89 ? 1.242 4.398 -2.233 1.00 82.38 89 GLY A CA 1
ATOM 697 C C . GLY A 1 89 ? 2.670 4.836 -1.908 1.00 82.38 89 GLY A C 1
ATOM 698 O O . GLY A 1 89 ? 3.533 4.708 -2.760 1.00 82.38 89 GLY A O 1
ATOM 699 N N . PHE A 1 90 ? 2.928 5.337 -0.696 1.00 84.06 90 PHE A N 1
ATOM 700 C CA . PHE A 1 90 ? 4.281 5.654 -0.231 1.00 84.06 90 PHE A CA 1
ATOM 701 C C . PHE A 1 90 ? 5.062 4.410 0.217 1.00 84.06 90 PHE A C 1
ATOM 703 O O . PHE A 1 90 ? 6.281 4.371 0.090 1.00 84.06 90 PHE A O 1
ATOM 710 N N . MET A 1 91 ? 4.368 3.418 0.782 1.00 83.56 91 MET A N 1
ATOM 711 C CA . MET A 1 91 ? 4.983 2.194 1.304 1.00 83.56 91 MET A CA 1
ATOM 712 C C . MET A 1 91 ? 5.158 1.087 0.255 1.00 83.56 91 MET A C 1
ATOM 714 O O . MET A 1 91 ? 5.929 0.159 0.494 1.00 83.56 91 MET A O 1
ATOM 718 N N . THR A 1 92 ? 4.412 1.157 -0.849 1.00 83.12 92 THR A N 1
ATOM 719 C CA . THR A 1 92 ? 4.528 0.255 -2.009 1.00 83.12 92 THR A CA 1
ATOM 720 C C . THR A 1 92 ? 5.616 0.770 -2.939 1.00 83.12 92 THR A C 1
ATOM 722 O O . THR A 1 92 ? 6.343 -0.067 -3.514 1.00 83.12 92 THR A O 1
#